Protein AF-A0A652K521-F1 (afdb_monomer)

Sequence (79 aa):
PGLHRGTMEVAGAGDAWLRLPGGTRGFVWVNGFCLGRYWSTGPQEALFVPGPVLREGANEVWVLELEGDAGTGPVLDPV

Structure (mmCIF, N/CA/C/O backbone):
data_AF-A0A652K521-F1
#
_entry.id   AF-A0A652K521-F1
#
loop_
_atom_site.group_PDB
_atom_site.id
_atom_site.type_symbol
_atom_site.label_atom_id
_atom_site.label_alt_id
_atom_site.label_comp_id
_atom_site.label_asym_id
_atom_site.label_entity_id
_atom_site.label_seq_id
_atom_site.pdbx_PDB_ins_code
_atom_site.Cartn_x
_atom_site.Cartn_y
_atom_site.Cartn_z
_atom_site.occupancy
_atom_site.B_iso_or_equiv
_atom_site.auth_seq_id
_atom_site.auth_comp_id
_atom_site.auth_asym_id
_atom_site.auth_atom_id
_atom_site.pdbx_PDB_model_num
ATOM 1 N N . PRO A 1 1 ? 0.761 -8.766 -14.276 1.00 91.25 1 PRO A N 1
ATOM 2 C CA . PRO A 1 1 ? -0.126 -7.583 -14.347 1.00 91.25 1 PRO A CA 1
ATOM 3 C C . PRO A 1 1 ? -1.559 -7.951 -13.975 1.00 91.25 1 PRO A C 1
ATOM 5 O O . PRO A 1 1 ? -2.056 -8.988 -14.413 1.00 91.25 1 PRO A O 1
ATOM 8 N N . GLY A 1 2 ? -2.212 -7.117 -13.177 1.00 94.81 2 GLY A N 1
ATOM 9 C CA . GLY A 1 2 ? -3.550 -7.400 -12.683 1.00 94.81 2 GLY A CA 1
ATOM 10 C C . GLY A 1 2 ? -3.989 -6.437 -11.593 1.00 94.81 2 GLY A C 1
ATOM 11 O O . GLY A 1 2 ? -3.194 -5.668 -11.055 1.00 94.81 2 GLY A O 1
ATOM 12 N N . LEU A 1 3 ? -5.282 -6.485 -11.283 1.00 96.06 3 LEU A N 1
ATOM 13 C CA . LEU A 1 3 ? -5.850 -5.828 -10.116 1.00 96.06 3 LEU A CA 1
ATOM 14 C C . LEU A 1 3 ? -6.006 -6.868 -9.006 1.00 96.06 3 LEU A C 1
ATOM 16 O O . LEU A 1 3 ? -6.736 -7.847 -9.161 1.00 96.06 3 LEU A O 1
ATOM 20 N N . HIS A 1 4 ? -5.324 -6.639 -7.894 1.00 95.06 4 HIS A N 1
ATOM 21 C CA . HIS A 1 4 ? -5.265 -7.529 -6.745 1.00 95.06 4 HIS A CA 1
ATOM 22 C C . HIS A 1 4 ? -5.972 -6.873 -5.561 1.00 95.06 4 HIS A C 1
ATOM 24 O O . HIS A 1 4 ? -5.847 -5.666 -5.353 1.00 95.06 4 HIS A O 1
ATOM 30 N N . ARG A 1 5 ? -6.702 -7.673 -4.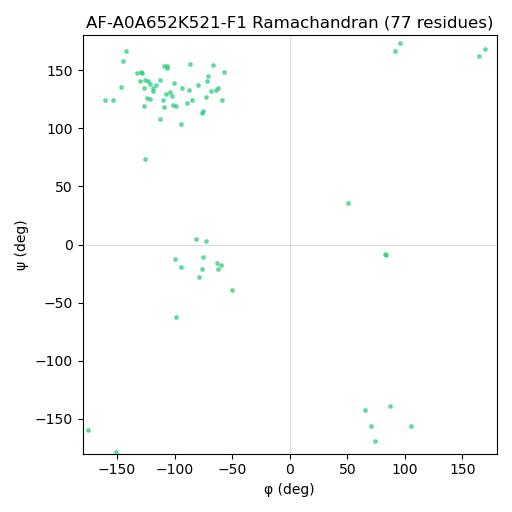782 1.00 95.81 5 ARG A N 1
ATOM 31 C CA . ARG A 1 5 ? -7.387 -7.249 -3.557 1.00 95.81 5 ARG A CA 1
ATOM 32 C C . ARG A 1 5 ? -6.882 -8.081 -2.388 1.00 95.81 5 ARG A C 1
ATOM 34 O O . ARG A 1 5 ? -6.751 -9.296 -2.519 1.00 95.81 5 ARG A O 1
ATOM 41 N N . GLY A 1 6 ? -6.658 -7.437 -1.253 1.00 94.38 6 GLY A N 1
ATOM 42 C CA . GLY A 1 6 ? -6.287 -8.084 -0.003 1.00 94.38 6 GLY A CA 1
ATOM 43 C C . GLY A 1 6 ? -6.769 -7.297 1.208 1.00 94.38 6 GLY A C 1
ATOM 44 O O . GLY A 1 6 ? -7.416 -6.254 1.082 1.00 94.38 6 GLY A O 1
ATOM 45 N N . THR A 1 7 ? -6.440 -7.809 2.387 1.00 95.00 7 THR A N 1
ATOM 46 C CA . THR A 1 7 ? -6.707 -7.157 3.669 1.00 95.00 7 THR A CA 1
ATOM 47 C C . THR A 1 7 ? -5.459 -7.179 4.540 1.00 95.00 7 THR A C 1
ATOM 49 O O . THR A 1 7 ? -4.692 -8.138 4.480 1.00 95.00 7 THR A O 1
ATOM 52 N N . MET A 1 8 ? -5.279 -6.154 5.368 1.00 92.25 8 MET A N 1
ATOM 53 C CA . MET A 1 8 ? -4.211 -6.075 6.368 1.00 92.25 8 MET A CA 1
ATOM 54 C C . MET A 1 8 ? -4.790 -5.708 7.735 1.00 92.25 8 MET A C 1
ATOM 56 O O . MET A 1 8 ? -5.692 -4.875 7.819 1.00 92.25 8 MET A O 1
ATOM 60 N N . GLU A 1 9 ? -4.271 -6.327 8.791 1.00 93.19 9 GLU A N 1
ATOM 61 C CA . GLU A 1 9 ? -4.627 -5.995 10.172 1.00 93.19 9 GLU A CA 1
ATOM 62 C C . GLU A 1 9 ? -3.727 -4.871 10.686 1.00 93.19 9 GLU A C 1
ATOM 64 O O . GLU A 1 9 ? -2.507 -4.922 10.521 1.00 93.19 9 GLU A O 1
ATOM 69 N N . VAL A 1 10 ? -4.325 -3.862 11.318 1.00 93.62 10 VAL A N 1
ATOM 70 C CA . VAL A 1 10 ? -3.613 -2.717 11.896 1.00 93.62 10 VAL A CA 1
ATOM 71 C C . VAL A 1 10 ? -3.972 -2.595 13.370 1.00 93.62 10 VAL A C 1
ATOM 73 O O . VAL A 1 10 ? -5.146 -2.517 13.729 1.00 93.62 10 VAL A O 1
ATOM 76 N N . ALA A 1 11 ? -2.951 -2.561 1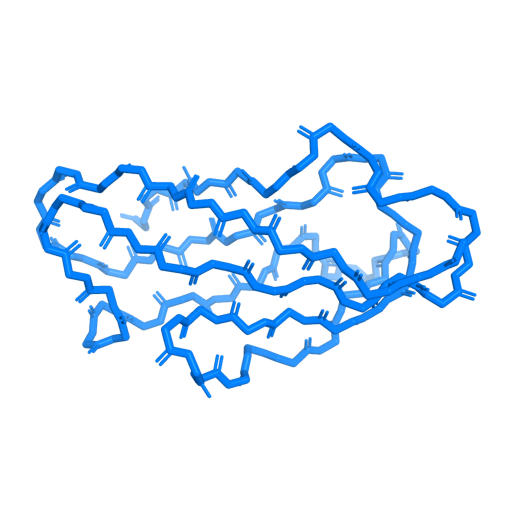4.224 1.00 88.00 11 ALA A N 1
ATOM 77 C CA . ALA A 1 11 ? -3.099 -2.347 15.657 1.00 88.00 11 ALA A CA 1
ATOM 78 C C . ALA A 1 11 ? -2.557 -0.960 1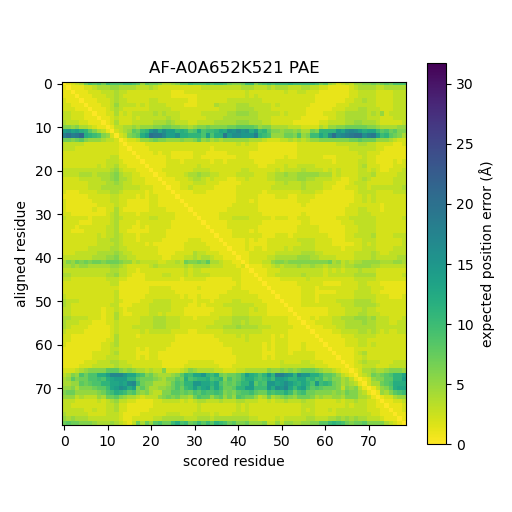6.029 1.00 88.00 11 ALA A C 1
ATOM 80 O O . ALA A 1 11 ? -1.366 -0.696 15.871 1.00 88.00 11 ALA A O 1
ATOM 81 N N . GLY A 1 12 ? -3.428 -0.094 16.550 1.00 77.69 12 GLY A N 1
ATOM 82 C CA . GLY A 1 12 ? -3.082 1.273 16.941 1.00 77.69 12 GLY A CA 1
ATOM 83 C C . GLY A 1 12 ? -3.282 2.319 15.840 1.00 77.69 12 GLY A C 1
ATOM 84 O O . GLY A 1 12 ? -3.506 2.006 14.673 1.00 77.69 12 GLY A O 1
ATOM 85 N N . ALA A 1 13 ? -3.241 3.587 16.249 1.00 67.75 13 ALA A N 1
ATOM 86 C CA . ALA A 1 13 ? -3.417 4.736 15.370 1.00 67.75 13 ALA A CA 1
ATOM 87 C C . ALA A 1 13 ? -2.060 5.352 15.013 1.00 67.75 13 ALA A C 1
ATOM 89 O O . ALA A 1 13 ? -1.208 5.517 15.885 1.00 67.75 13 ALA A O 1
ATOM 90 N N . GLY A 1 14 ? -1.882 5.741 13.754 1.00 90.62 14 GLY A N 1
ATOM 91 C CA . GLY A 1 14 ? -0.691 6.454 13.315 1.00 90.62 14 GLY A CA 1
ATOM 92 C C . GLY A 1 14 ? -0.544 6.462 11.806 1.00 90.62 14 GLY A C 1
ATOM 93 O O . GLY A 1 14 ? -1.181 5.679 11.101 1.00 90.62 14 GLY A O 1
ATOM 94 N N . ASP A 1 15 ? 0.289 7.373 11.326 1.00 96.31 15 ASP A N 1
ATOM 95 C CA . ASP A 1 15 ? 0.763 7.335 9.953 1.00 96.31 15 ASP A CA 1
ATOM 96 C C . ASP A 1 15 ? 1.666 6.108 9.741 1.00 96.31 15 ASP A C 1
ATOM 98 O O . ASP A 1 15 ? 2.291 5.602 10.678 1.00 96.31 15 ASP A O 1
ATOM 102 N N . ALA A 1 16 ? 1.749 5.633 8.501 1.00 96.56 16 ALA A N 1
ATOM 103 C CA . ALA A 1 16 ? 2.588 4.497 8.133 1.00 96.56 16 ALA A CA 1
ATOM 104 C C . ALA A 1 16 ? 3.244 4.692 6.759 1.00 96.56 16 ALA A C 1
ATOM 106 O O . ALA A 1 16 ? 2.846 5.540 5.959 1.00 96.56 16 ALA A O 1
ATOM 107 N N . TRP A 1 17 ? 4.225 3.852 6.460 1.00 97.44 17 TRP A N 1
ATOM 108 C CA . TRP A 1 17 ? 4.805 3.652 5.142 1.00 97.44 17 TRP A CA 1
ATOM 109 C C . TRP A 1 17 ? 4.356 2.301 4.591 1.00 97.44 17 TRP A C 1
ATOM 111 O O . TRP A 1 17 ? 4.485 1.279 5.255 1.00 97.44 17 TRP A O 1
ATOM 121 N N . LEU A 1 18 ? 3.844 2.280 3.362 1.00 96.69 18 LEU A N 1
ATOM 122 C CA . LEU A 1 18 ? 3.472 1.063 2.648 1.00 96.69 18 LEU A CA 1
ATOM 123 C C . LEU A 1 18 ? 4.549 0.702 1.625 1.00 96.69 18 LEU A C 1
ATOM 125 O O . LEU A 1 18 ? 4.810 1.466 0.692 1.00 96.69 18 LEU A O 1
ATOM 129 N N . ARG A 1 19 ? 5.142 -0.484 1.773 1.00 95.94 19 ARG A N 1
ATOM 130 C CA . ARG A 1 19 ? 6.103 -1.083 0.836 1.00 95.94 19 ARG A CA 1
ATOM 131 C C . ARG A 1 19 ? 5.448 -2.225 0.060 1.00 95.94 19 ARG A C 1
ATOM 133 O O . ARG A 1 19 ? 4.549 -2.894 0.561 1.00 95.94 19 ARG A O 1
ATOM 140 N N . LEU A 1 20 ? 5.926 -2.469 -1.159 1.00 94.69 20 LEU A N 1
ATOM 141 C CA . LEU A 1 20 ? 5.449 -3.547 -2.042 1.00 94.69 20 LEU A CA 1
ATOM 142 C C . LEU A 1 20 ? 6.636 -4.412 -2.484 1.00 94.69 20 LEU A C 1
ATOM 144 O O . LEU A 1 20 ? 7.115 -4.277 -3.613 1.00 94.69 20 LEU A O 1
ATOM 148 N N . PRO A 1 21 ? 7.183 -5.256 -1.591 1.00 93.25 21 PRO A N 1
ATOM 149 C CA . PRO A 1 21 ? 8.308 -6.119 -1.928 1.00 93.25 21 PRO A CA 1
ATOM 150 C 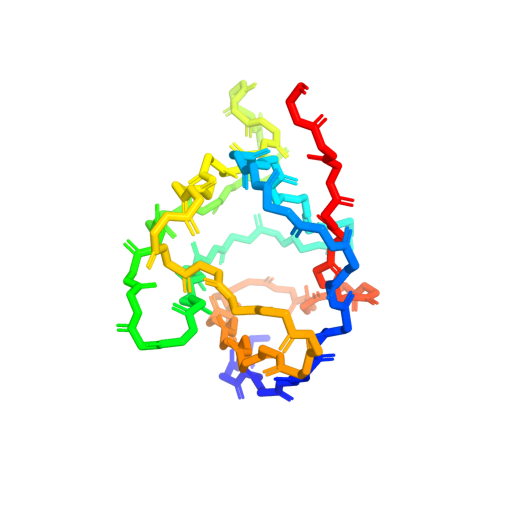C . PRO A 1 21 ? 7.950 -7.054 -3.090 1.00 93.25 21 PRO A C 1
ATOM 152 O O . PRO A 1 21 ? 6.974 -7.799 -3.039 1.00 93.25 21 PRO A O 1
ATOM 155 N N . GLY A 1 22 ? 8.764 -7.008 -4.144 1.00 91.50 22 GLY A N 1
ATOM 156 C CA . GLY A 1 22 ? 8.561 -7.792 -5.364 1.00 91.50 22 GLY A CA 1
ATOM 157 C C . GLY A 1 22 ? 7.597 -7.171 -6.381 1.00 91.50 22 GLY A C 1
ATOM 158 O O . GLY A 1 22 ? 7.547 -7.664 -7.503 1.00 91.50 22 GLY A O 1
ATOM 159 N N . GLY A 1 23 ? 6.891 -6.089 -6.033 1.00 93.75 23 GLY A N 1
ATOM 160 C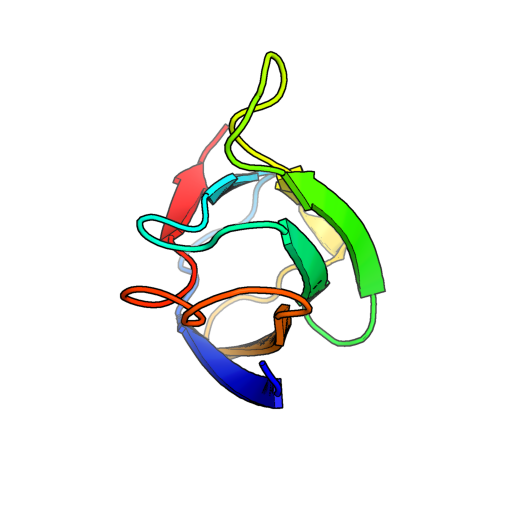 CA . GLY A 1 23 ? 6.100 -5.318 -6.992 1.00 93.75 23 GLY A CA 1
ATOM 161 C C . GLY A 1 23 ? 6.997 -4.541 -7.957 1.00 93.75 23 GLY A C 1
ATOM 162 O O . GLY A 1 23 ? 8.049 -4.031 -7.565 1.00 93.75 23 GLY A O 1
ATOM 163 N N . THR A 1 24 ? 6.574 -4.408 -9.216 1.00 95.38 24 THR A N 1
ATOM 164 C CA . THR A 1 24 ? 7.355 -3.697 -10.241 1.00 95.38 24 THR A CA 1
ATOM 165 C C . THR A 1 24 ? 6.867 -2.270 -10.434 1.00 95.38 24 THR A C 1
ATOM 167 O O . THR A 1 24 ? 7.626 -1.329 -10.192 1.00 95.38 24 THR A O 1
ATOM 170 N N . ARG A 1 25 ? 5.619 -2.062 -10.870 1.00 95.88 25 ARG A N 1
ATOM 171 C CA . ARG A 1 25 ? 5.112 -0.715 -11.154 1.00 95.88 25 ARG A CA 1
ATOM 172 C C . ARG A 1 25 ? 3.595 -0.677 -11.176 1.00 95.88 25 ARG A C 1
ATOM 174 O O . ARG A 1 25 ? 2.961 -1.287 -12.028 1.00 95.88 25 ARG A O 1
ATOM 181 N N . GLY A 1 26 ? 3.005 0.186 -10.362 1.00 96.69 26 GLY A N 1
ATOM 182 C CA . GLY A 1 26 ? 1.556 0.186 -10.248 1.00 96.69 26 GLY A CA 1
ATOM 183 C C . GLY A 1 26 ? 0.980 1.279 -9.372 1.00 96.69 26 GLY A C 1
ATOM 184 O O . GLY A 1 26 ? 1.633 2.290 -9.115 1.00 96.69 26 GLY A O 1
ATOM 185 N N . PHE A 1 27 ? -0.251 1.063 -8.917 1.00 98.06 27 PHE A N 1
ATOM 186 C CA . PHE A 1 27 ? -0.976 1.955 -8.011 1.00 98.06 27 PHE A CA 1
ATOM 187 C C . PHE A 1 27 ? -1.536 1.188 -6.818 1.00 98.06 27 PHE A C 1
ATOM 189 O O . PHE A 1 27 ? -1.904 0.021 -6.959 1.00 98.06 27 PHE A O 1
ATOM 196 N N . VAL A 1 28 ? -1.631 1.855 -5.665 1.00 98.06 28 VAL A N 1
ATOM 197 C CA . VAL A 1 28 ? -2.194 1.268 -4.442 1.00 98.06 28 VAL A CA 1
ATOM 198 C C . VAL A 1 28 ? -3.315 2.121 -3.874 1.00 98.06 28 VAL A C 1
ATOM 200 O O . VAL A 1 28 ? -3.231 3.351 -3.845 1.00 98.06 28 VAL A O 1
ATOM 203 N N . TRP A 1 29 ? -4.343 1.444 -3.371 1.00 98.50 29 TRP A N 1
ATOM 204 C CA . TRP A 1 29 ? -5.405 2.034 -2.572 1.00 98.50 29 TRP A CA 1
ATOM 205 C C . TRP A 1 29 ? -5.495 1.337 -1.227 1.00 98.50 29 TRP A C 1
ATOM 207 O O . TRP A 1 29 ? -5.415 0.112 -1.164 1.00 98.50 29 TRP A O 1
ATOM 217 N N . VAL A 1 30 ? -5.744 2.111 -0.175 1.00 98.00 30 VAL A N 1
ATOM 218 C CA . VAL A 1 30 ? -6.080 1.600 1.156 1.00 98.00 30 VAL A CA 1
ATOM 219 C C . VAL A 1 30 ? -7.439 2.160 1.539 1.00 98.00 30 VAL A C 1
ATOM 221 O O . VAL A 1 30 ? -7.650 3.368 1.475 1.00 98.00 30 VAL A O 1
ATOM 224 N N . ASN A 1 31 ? -8.386 1.290 1.891 1.00 97.44 31 ASN A N 1
ATOM 225 C CA . ASN A 1 31 ? -9.751 1.669 2.270 1.00 97.44 31 ASN A CA 1
ATOM 226 C C . ASN A 1 31 ? -10.446 2.614 1.263 1.00 97.44 31 ASN A C 1
ATOM 228 O O . ASN A 1 31 ? -11.203 3.504 1.651 1.00 97.44 31 ASN A O 1
ATOM 232 N N . GLY A 1 32 ? -10.174 2.429 -0.034 1.00 97.88 32 GLY A N 1
ATOM 233 C CA . GLY A 1 32 ? -10.692 3.260 -1.128 1.00 97.88 32 GLY A CA 1
ATOM 234 C C . GLY A 1 32 ? -9.920 4.564 -1.383 1.00 97.88 32 GLY A C 1
ATOM 235 O O . GLY A 1 32 ? -10.158 5.218 -2.397 1.00 97.88 32 GLY A O 1
ATOM 236 N N . PHE A 1 33 ? -8.965 4.933 -0.527 1.00 98.31 33 PHE A N 1
ATOM 237 C CA . PHE A 1 33 ? -8.099 6.095 -0.725 1.00 98.31 33 PHE A CA 1
ATOM 238 C C . PHE A 1 33 ? -6.892 5.732 -1.599 1.00 98.31 33 PHE A C 1
ATOM 240 O O . PHE A 1 33 ? -6.147 4.809 -1.277 1.00 98.31 33 PHE A O 1
ATOM 247 N N . CYS A 1 34 ? -6.689 6.461 -2.699 1.00 98.44 34 CYS A N 1
ATOM 248 C CA . CYS A 1 34 ? -5.560 6.253 -3.610 1.00 98.44 34 CYS A CA 1
ATOM 249 C C . CYS A 1 34 ? -4.271 6.828 -3.013 1.00 98.44 34 CYS A C 1
ATOM 251 O O . CYS A 1 34 ? -4.131 8.046 -2.914 1.00 98.44 34 CYS A O 1
ATOM 253 N N . LEU A 1 35 ? -3.316 5.964 -2.669 1.00 98.19 35 LEU A N 1
ATOM 254 C CA . LEU A 1 35 ? -1.991 6.372 -2.186 1.00 98.19 35 LEU A CA 1
ATOM 255 C C . LEU A 1 35 ? -1.083 6.864 -3.319 1.00 98.19 35 LEU A C 1
ATOM 257 O O . LEU A 1 35 ? -0.116 7.585 -3.087 1.00 98.19 35 LEU A O 1
ATOM 261 N N . GLY A 1 36 ? -1.401 6.478 -4.554 1.00 98.06 36 GLY A N 1
ATOM 262 C CA . GLY A 1 36 ? -0.664 6.865 -5.745 1.00 98.06 36 GLY A CA 1
ATOM 263 C C . GLY A 1 36 ? 0.199 5.738 -6.298 1.00 98.06 36 GLY A C 1
ATOM 264 O O . GLY A 1 36 ? -0.100 4.554 -6.134 1.00 98.06 36 GLY A O 1
ATOM 265 N N . ARG A 1 37 ? 1.234 6.136 -7.040 1.00 97.19 37 ARG A N 1
ATOM 266 C CA . ARG A 1 37 ? 2.044 5.247 -7.874 1.00 97.19 37 ARG A CA 1
ATOM 267 C C . ARG A 1 37 ? 3.273 4.737 -7.128 1.00 97.19 37 ARG A C 1
ATOM 269 O O . ARG A 1 37 ? 4.018 5.549 -6.592 1.00 97.19 37 ARG A O 1
ATOM 276 N N . TYR A 1 38 ? 3.548 3.438 -7.221 1.00 96.06 38 TYR A N 1
ATOM 277 C CA . TYR A 1 38 ? 4.849 2.858 -6.870 1.00 96.06 38 TYR A CA 1
ATOM 278 C C . TYR A 1 38 ? 5.628 2.463 -8.128 1.00 96.06 38 TYR A C 1
ATOM 280 O O . TYR A 1 38 ? 5.045 2.170 -9.178 1.00 96.06 38 TYR A O 1
ATOM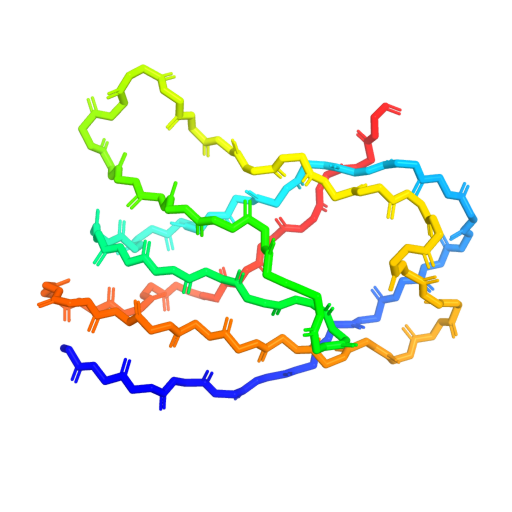 288 N N . TRP A 1 39 ? 6.955 2.450 -8.023 1.00 95.81 39 TRP A N 1
ATOM 289 C CA . TRP A 1 39 ? 7.839 1.911 -9.052 1.00 95.81 39 TRP A CA 1
ATOM 290 C C . TRP A 1 39 ? 9.145 1.440 -8.412 1.00 95.81 39 TRP A C 1
ATOM 292 O O . TRP A 1 39 ? 9.833 2.229 -7.768 1.00 95.81 39 TRP A O 1
ATOM 302 N N . SER A 1 40 ? 9.500 0.173 -8.619 1.00 94.00 40 SER A N 1
ATOM 303 C CA . SER A 1 40 ? 10.701 -0.459 -8.060 1.00 94.00 40 SER A CA 1
ATOM 304 C C . SER A 1 40 ? 12.022 0.197 -8.476 1.00 94.00 40 SER A C 1
ATOM 306 O O . SER A 1 40 ? 13.028 0.010 -7.800 1.00 94.00 40 SER A O 1
ATOM 308 N N . THR A 1 41 ? 12.031 1.007 -9.540 1.00 95.19 41 THR A N 1
ATOM 309 C CA . THR A 1 41 ? 13.202 1.795 -9.962 1.00 95.19 41 THR A CA 1
ATOM 310 C C . THR A 1 41 ? 13.648 2.828 -8.914 1.00 95.19 41 THR A C 1
ATOM 312 O O . THR A 1 41 ? 14.798 3.262 -8.947 1.00 95.19 41 THR A O 1
ATOM 315 N N . GLY A 1 42 ? 12.774 3.233 -7.985 1.00 92.88 42 GLY A N 1
ATOM 316 C CA . GLY A 1 42 ? 13.081 4.261 -6.985 1.00 92.88 42 GLY A CA 1
ATOM 317 C C . GLY A 1 42 ? 13.113 5.691 -7.563 1.00 92.88 42 GLY A C 1
ATOM 318 O O . GLY A 1 42 ? 12.658 5.916 -8.689 1.00 92.88 42 GLY A O 1
ATOM 319 N N . PRO A 1 43 ? 13.592 6.700 -6.802 1.00 96.31 43 PRO A N 1
ATOM 320 C CA . PRO A 1 43 ? 14.158 6.615 -5.446 1.00 96.31 43 PRO A CA 1
ATOM 321 C C . PRO A 1 43 ? 13.107 6.418 -4.342 1.00 96.31 43 PRO A C 1
ATOM 323 O O . PRO A 1 43 ? 13.453 6.158 -3.197 1.00 96.31 43 PRO A O 1
ATOM 326 N N . GLN A 1 44 ? 11.822 6.565 -4.664 1.00 96.38 44 GLN A N 1
ATOM 327 C CA . GLN A 1 44 ? 10.744 6.318 -3.716 1.00 96.38 44 GLN A CA 1
ATOM 328 C C . GLN A 1 44 ? 10.541 4.808 -3.528 1.00 96.38 44 GLN A C 1
ATOM 330 O O . GLN A 1 44 ? 10.128 4.123 -4.459 1.00 96.38 44 GLN A O 1
ATOM 335 N N . GLU A 1 45 ? 10.794 4.304 -2.320 1.00 94.62 45 GLU A N 1
ATOM 336 C CA . GLU A 1 45 ? 10.656 2.875 -1.986 1.00 94.62 45 GLU A CA 1
ATOM 337 C C . GLU A 1 45 ? 9.352 2.525 -1.250 1.00 94.62 45 GLU A C 1
ATOM 339 O O . GLU A 1 45 ? 9.018 1.348 -1.107 1.00 94.62 45 GLU A O 1
ATOM 344 N N . ALA A 1 46 ? 8.623 3.535 -0.770 1.00 97.31 46 ALA A N 1
ATOM 345 C CA . ALA A 1 46 ? 7.391 3.372 -0.006 1.00 97.31 46 ALA A CA 1
ATOM 346 C C . ALA A 1 46 ? 6.375 4.483 -0.315 1.00 97.31 46 ALA A C 1
ATOM 348 O O . ALA A 1 46 ? 6.731 5.578 -0.762 1.00 97.31 46 ALA A O 1
ATOM 349 N N . LEU A 1 47 ? 5.099 4.205 -0.060 1.00 98.06 47 LEU A N 1
ATOM 350 C CA . LEU A 1 47 ? 4.004 5.170 -0.134 1.00 98.06 47 LEU A CA 1
ATOM 351 C C . LEU A 1 47 ? 3.592 5.580 1.278 1.00 98.06 47 LEU A C 1
ATOM 353 O O . LEU A 1 47 ? 3.379 4.723 2.127 1.00 98.06 47 LEU A O 1
ATOM 357 N N . PHE A 1 48 ? 3.465 6.879 1.531 1.00 98.12 48 PHE A N 1
ATOM 358 C CA . PHE A 1 48 ? 2.939 7.364 2.803 1.00 98.12 48 PHE A CA 1
ATOM 359 C C . PHE A 1 48 ? 1.452 7.020 2.925 1.00 98.12 48 PHE A C 1
ATOM 361 O O . PHE A 1 48 ? 0.678 7.286 2.002 1.00 98.12 48 PHE A O 1
ATOM 368 N N . VAL A 1 49 ? 1.056 6.466 4.066 1.00 97.88 49 VAL A N 1
ATOM 369 C CA . VAL A 1 49 ? -0.328 6.163 4.423 1.00 97.88 49 VAL A CA 1
ATOM 370 C C . VAL A 1 49 ? -0.731 7.076 5.577 1.00 97.88 49 VAL A C 1
ATOM 372 O O . VAL A 1 49 ? -0.273 6.862 6.700 1.00 97.88 49 VAL A O 1
ATOM 375 N N . PRO A 1 50 ? -1.586 8.083 5.333 1.00 97.12 50 PRO A N 1
ATOM 376 C CA . PRO A 1 50 ? -2.088 8.928 6.405 1.00 97.12 50 PRO A CA 1
ATOM 377 C C . PRO A 1 50 ? -2.893 8.097 7.408 1.00 97.12 50 PRO A C 1
ATOM 379 O O . PRO A 1 50 ? -3.780 7.342 7.010 1.00 97.12 50 PRO A O 1
ATOM 382 N N . GLY A 1 51 ? -2.666 8.292 8.702 1.00 96.56 51 GLY A N 1
ATOM 38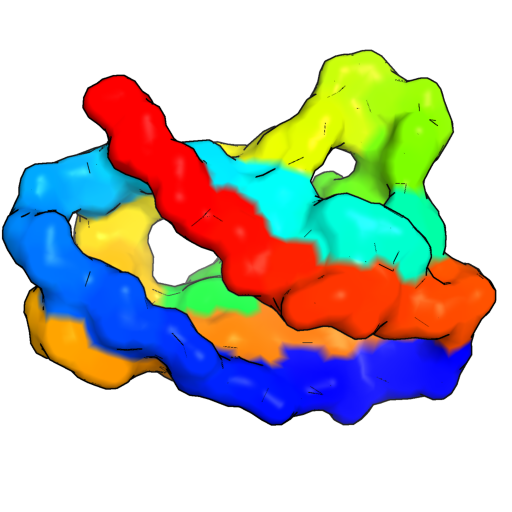3 C CA . GLY A 1 51 ? -3.392 7.617 9.775 1.00 96.56 51 GLY A CA 1
ATOM 384 C C . GLY A 1 51 ? -4.921 7.682 9.640 1.00 96.56 51 GLY A C 1
ATOM 385 O O . GLY A 1 51 ? -5.565 6.658 9.843 1.00 96.56 51 GLY A O 1
ATOM 386 N N . PRO A 1 52 ? -5.535 8.804 9.201 1.00 96.06 52 PRO A N 1
ATOM 387 C CA 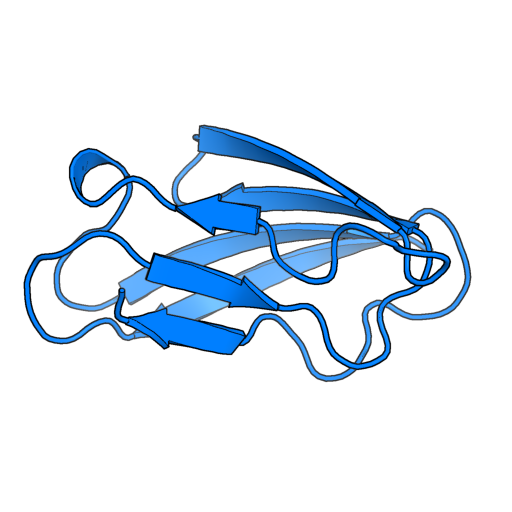. PRO A 1 52 ? -6.982 8.869 8.961 1.00 96.06 52 PRO A CA 1
ATOM 388 C C . PRO A 1 52 ? -7.515 7.938 7.858 1.00 96.06 52 PRO A C 1
ATOM 390 O O . PRO A 1 52 ? -8.725 7.733 7.766 1.00 96.06 52 PRO A O 1
ATOM 393 N N . VAL A 1 53 ? -6.644 7.405 6.993 1.00 96.88 53 VAL A N 1
ATOM 394 C CA . VAL A 1 53 ? -7.004 6.394 5.984 1.00 96.88 53 VAL A CA 1
ATOM 395 C C . VAL A 1 53 ? -7.107 5.005 6.617 1.00 96.88 53 VAL A C 1
ATOM 397 O O . VAL A 1 53 ? -7.865 4.169 6.123 1.00 96.88 53 VAL A O 1
ATOM 400 N N . LEU A 1 54 ? -6.371 4.755 7.702 1.00 96.19 54 LEU A N 1
ATOM 401 C CA . LEU A 1 54 ? -6.323 3.479 8.407 1.00 96.19 54 LEU A CA 1
ATOM 402 C C . LEU A 1 54 ? -7.440 3.367 9.452 1.00 96.19 54 LEU A C 1
ATOM 404 O O . LEU A 1 54 ? -7.973 4.351 9.964 1.00 96.19 54 LEU A O 1
ATOM 408 N N . ARG A 1 55 ? -7.803 2.127 9.759 1.00 94.75 55 ARG A N 1
ATOM 409 C CA . ARG A 1 55 ? -8.764 1.746 10.796 1.00 94.75 55 ARG A CA 1
ATOM 410 C C . ARG A 1 55 ? -8.114 0.702 11.690 1.00 94.75 55 ARG A C 1
ATOM 412 O O . ARG A 1 55 ? -7.327 -0.103 11.204 1.00 94.75 55 ARG A O 1
ATOM 419 N N . GLU A 1 56 ? -8.454 0.690 12.971 1.00 94.19 56 GLU A N 1
ATOM 420 C CA . GLU A 1 56 ? -8.063 -0.418 13.843 1.00 94.19 56 GLU A CA 1
ATOM 421 C C . GLU A 1 56 ? -8.729 -1.719 13.360 1.00 94.19 56 GLU A C 1
ATOM 423 O O . GLU A 1 56 ? -9.922 -1.733 13.041 1.00 94.19 56 GLU A O 1
ATOM 428 N N . GLY A 1 57 ? -7.948 -2.795 13.267 1.00 94.94 57 GLY A N 1
ATOM 429 C CA . GLY A 1 57 ? -8.362 -4.078 12.701 1.00 94.94 57 GLY A CA 1
ATOM 430 C C . GLY A 1 57 ? -8.170 -4.165 11.182 1.00 94.94 57 GLY A C 1
ATOM 431 O O . GLY A 1 57 ? -7.156 -3.714 10.640 1.00 94.94 57 GLY A O 1
ATOM 432 N N . ALA A 1 58 ? -9.142 -4.759 10.487 1.00 95.50 58 ALA A N 1
ATOM 433 C CA . ALA A 1 58 ? -9.043 -5.072 9.064 1.00 95.50 58 ALA A CA 1
ATOM 434 C C . ALA A 1 58 ? -9.148 -3.829 8.158 1.00 95.50 58 ALA A C 1
ATOM 436 O O . ALA A 1 58 ? -10.132 -3.085 8.179 1.00 95.50 58 ALA A O 1
ATOM 437 N N . ASN A 1 59 ? -8.161 -3.661 7.280 1.00 95.94 59 ASN A N 1
ATOM 438 C CA . ASN A 1 59 ? -8.095 -2.619 6.259 1.00 95.94 59 ASN A CA 1
ATOM 439 C C . ASN A 1 59 ? -8.047 -3.255 4.873 1.00 95.94 59 ASN A C 1
ATOM 441 O O . ASN A 1 59 ? -7.283 -4.189 4.644 1.00 95.94 59 ASN A O 1
ATOM 445 N N . GLU A 1 60 ? -8.838 -2.741 3.935 1.00 97.62 60 GLU A N 1
ATOM 446 C CA . GLU A 1 60 ? -8.822 -3.207 2.550 1.00 97.62 60 GLU A CA 1
ATOM 447 C C . GLU A 1 60 ? -7.650 -2.588 1.791 1.00 97.62 60 GLU A C 1
ATOM 449 O O . GLU A 1 60 ? -7.418 -1.381 1.886 1.00 97.62 60 GLU A O 1
ATOM 454 N N . VAL A 1 61 ? -6.965 -3.397 0.981 1.00 97.38 61 VAL A N 1
ATOM 455 C CA . VAL A 1 61 ? -5.914 -2.932 0.076 1.00 97.38 61 VAL A CA 1
ATOM 456 C C . VAL A 1 61 ? -6.192 -3.408 -1.341 1.00 97.38 61 VAL A C 1
ATOM 458 O O . VAL A 1 61 ? -6.487 -4.583 -1.571 1.00 97.38 61 VAL A O 1
ATOM 461 N N . TRP A 1 62 ? -6.049 -2.496 -2.297 1.00 97.62 62 TRP A N 1
ATOM 462 C CA . TRP A 1 62 ? -6.027 -2.812 -3.720 1.00 97.62 62 TRP A CA 1
ATOM 463 C C . TRP A 1 62 ? -4.674 -2.455 -4.314 1.00 97.62 62 TRP A C 1
ATOM 465 O O . TRP A 1 62 ? -4.149 -1.375 -4.046 1.00 97.62 62 TRP A O 1
ATOM 475 N N . VAL A 1 63 ? -4.141 -3.336 -5.157 1.00 97.31 63 VAL A N 1
ATOM 476 C CA . VAL A 1 63 ? -2.901 -3.117 -5.907 1.00 97.31 63 VAL A CA 1
ATOM 477 C C . VAL A 1 63 ? -3.181 -3.359 -7.381 1.00 97.31 63 VAL A C 1
ATOM 479 O O . VAL A 1 63 ? -3.570 -4.456 -7.774 1.00 97.31 63 VAL A O 1
ATOM 482 N N . LEU A 1 64 ? -2.985 -2.335 -8.203 1.00 97.38 64 LEU A N 1
ATOM 483 C CA . LEU A 1 64 ? -2.954 -2.474 -9.653 1.00 97.38 64 LEU A CA 1
ATOM 484 C C . LEU A 1 64 ? -1.498 -2.631 -10.087 1.00 97.38 64 LEU A C 1
ATOM 486 O O . LEU A 1 64 ? -0.788 -1.631 -10.134 1.00 97.38 64 LEU A O 1
ATOM 490 N N . GLU A 1 65 ? -1.074 -3.849 -10.420 1.00 96.44 65 GLU A N 1
ATOM 491 C CA . GLU A 1 65 ? 0.253 -4.136 -10.977 1.00 96.44 65 GLU A CA 1
ATOM 492 C C . GLU A 1 65 ? 0.206 -4.044 -12.505 1.00 96.44 65 GLU A C 1
ATOM 494 O O . GLU A 1 65 ? -0.563 -4.752 -13.167 1.00 96.44 65 GLU A O 1
ATOM 499 N N . LEU A 1 66 ? 1.035 -3.177 -13.080 1.00 96.62 66 LEU A N 1
ATOM 500 C CA . LEU A 1 66 ? 1.087 -2.936 -14.520 1.00 96.62 66 LEU A CA 1
ATOM 501 C C . LEU A 1 66 ? 2.168 -3.782 -15.200 1.00 96.62 66 LEU A C 1
ATOM 503 O O . LEU A 1 66 ? 2.098 -3.987 -16.411 1.00 96.62 66 LEU A O 1
ATOM 507 N N . GLU A 1 67 ? 3.146 -4.294 -14.452 1.00 94.12 67 GLU A N 1
ATOM 508 C CA . GLU A 1 67 ? 4.301 -5.001 -14.998 1.00 94.12 67 GLU A CA 1
ATOM 509 C C . GLU A 1 67 ? 4.788 -6.113 -14.058 1.00 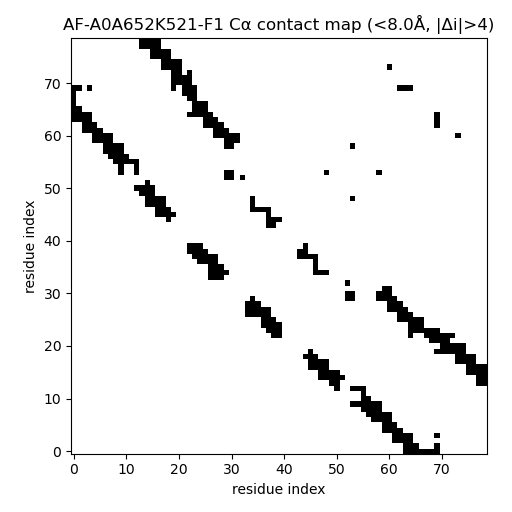94.12 67 GLU A C 1
ATOM 511 O O . GLU A 1 67 ? 4.901 -5.927 -12.860 1.00 94.12 67 GLU A O 1
ATOM 516 N N . GLY A 1 68 ? 5.091 -7.304 -14.574 1.00 83.94 68 GLY A N 1
ATOM 517 C CA . GLY A 1 68 ? 5.530 -8.403 -13.705 1.00 83.94 68 GLY A CA 1
ATOM 518 C C . GLY A 1 68 ? 4.439 -8.885 -12.736 1.00 83.94 68 GLY A C 1
ATOM 519 O O . GLY A 1 68 ? 3.268 -8.995 -13.125 1.00 83.94 68 GLY A O 1
ATOM 520 N N . ASP A 1 69 ? 4.840 -9.224 -11.511 1.00 76.62 69 ASP A N 1
ATOM 521 C CA . ASP A 1 69 ? 3.988 -9.791 -10.458 1.00 76.62 69 ASP A CA 1
ATOM 522 C C . ASP A 1 69 ? 3.743 -8.769 -9.336 1.00 76.62 69 ASP A C 1
ATOM 524 O O . ASP A 1 69 ? 4.570 -7.892 -9.101 1.00 76.62 69 ASP A O 1
ATOM 528 N N . ALA A 1 70 ? 2.625 -8.899 -8.621 1.00 71.81 70 ALA A N 1
ATOM 529 C CA . ALA A 1 70 ? 2.257 -8.036 -7.497 1.00 71.81 70 ALA A CA 1
ATOM 530 C C . ALA A 1 70 ? 3.093 -8.297 -6.223 1.00 71.81 70 ALA A C 1
ATOM 532 O O . ALA A 1 70 ? 2.862 -7.670 -5.187 1.00 71.81 70 ALA A O 1
ATOM 533 N N . GLY A 1 71 ? 4.071 -9.206 -6.299 1.00 81.62 71 GLY A N 1
ATOM 534 C CA . GLY A 1 71 ? 4.996 -9.531 -5.218 1.00 81.62 71 GLY A CA 1
ATOM 535 C C . GLY A 1 71 ? 4.339 -10.286 -4.062 1.00 81.62 71 GLY A C 1
ATOM 536 O O . GLY A 1 71 ? 3.306 -10.935 -4.215 1.00 81.62 71 GLY A O 1
ATOM 537 N N . THR A 1 72 ? 4.943 -10.197 -2.876 1.00 83.38 72 THR A N 1
ATOM 538 C CA . THR A 1 72 ? 4.478 -10.906 -1.665 1.00 83.38 72 THR A CA 1
ATOM 539 C C . THR A 1 72 ? 3.315 -10.190 -0.958 1.00 83.38 72 THR A C 1
ATOM 541 O O . THR A 1 72 ? 2.879 -10.619 0.108 1.00 83.38 72 THR A O 1
ATOM 544 N N . GLY A 1 73 ? 2.802 -9.106 -1.550 1.00 84.62 73 GLY A N 1
ATOM 545 C CA . GLY A 1 73 ? 1.760 -8.252 -0.982 1.00 84.62 73 GLY A CA 1
ATOM 546 C C . GLY A 1 73 ? 2.298 -7.016 -0.242 1.00 84.62 73 GLY A C 1
ATOM 547 O O . GLY A 1 73 ? 3.510 -6.851 -0.091 1.00 84.62 73 GLY A O 1
ATOM 548 N N . PRO A 1 74 ? 1.400 -6.108 0.182 1.00 92.19 74 PRO A N 1
ATOM 549 C CA . PRO A 1 74 ? 1.757 -4.865 0.860 1.00 92.19 74 PRO A CA 1
ATOM 550 C C . PRO A 1 74 ? 2.261 -5.115 2.288 1.00 92.19 74 PRO A C 1
ATOM 552 O O . PRO A 1 74 ? 1.705 -5.931 3.022 1.00 92.19 74 PRO A O 1
ATOM 555 N N . VAL A 1 75 ? 3.279 -4.358 2.695 1.00 94.06 75 VAL A N 1
ATOM 556 C CA . VAL A 1 75 ? 3.822 -4.330 4.061 1.00 94.06 75 VAL A CA 1
ATOM 557 C C . VAL A 1 75 ? 3.668 -2.919 4.614 1.00 94.06 75 VAL A C 1
ATOM 559 O O . VAL A 1 75 ? 4.004 -1.963 3.918 1.00 94.06 75 VAL A O 1
ATOM 562 N N . LEU A 1 76 ? 3.153 -2.793 5.839 1.00 94.19 76 LEU A N 1
ATOM 563 C CA . LEU A 1 76 ? 3.067 -1.523 6.556 1.00 94.19 76 LEU A CA 1
ATOM 564 C C . LEU A 1 76 ? 4.165 -1.420 7.613 1.00 94.19 76 LEU A C 1
ATOM 566 O O . LEU A 1 76 ? 4.253 -2.274 8.493 1.00 94.19 76 LEU A O 1
ATOM 570 N N . ASP A 1 77 ? 4.912 -0.326 7.564 1.00 93.56 77 ASP A N 1
ATOM 571 C CA . ASP A 1 77 ? 5.864 0.087 8.588 1.00 93.56 77 ASP A CA 1
ATOM 572 C C . ASP A 1 77 ? 5.307 1.341 9.290 1.00 93.56 77 ASP A C 1
ATOM 574 O O . ASP A 1 77 ? 5.002 2.318 8.604 1.00 93.56 77 ASP A O 1
ATOM 578 N N . PRO A 1 78 ? 5.135 1.364 10.622 1.00 92.12 78 PRO A N 1
ATOM 579 C CA . PRO A 1 78 ? 4.764 2.588 11.335 1.00 92.12 78 PRO A CA 1
ATOM 580 C C . PRO A 1 78 ? 5.773 3.721 11.089 1.00 92.12 78 PRO A C 1
ATOM 582 O O . PRO A 1 78 ? 6.963 3.452 10.898 1.00 92.12 78 PRO A O 1
ATOM 585 N N . VAL A 1 79 ? 5.303 4.974 11.096 1.00 89.38 79 VAL A N 1
ATOM 586 C CA . VAL A 1 79 ? 6.177 6.167 11.071 1.00 89.38 79 VAL A CA 1
ATOM 587 C C . VAL A 1 79 ? 6.919 6.345 12.392 1.00 89.38 79 VAL A C 1
ATOM 589 O O . VAL A 1 79 ? 6.289 6.164 13.459 1.00 89.38 79 VAL A O 1
#

pLDDT: mean 93.8, std 5.88, range [67.75, 98.5]

Solvent-accessible surface area (backbone atoms only — not comparable to full-atom values): 4439 Å² total; per-residue (Å²): 83,49,81,44,78,53,74,47,79,36,85,73,88,54,43,30,34,38,32,48,58,69,31,43,32,33,39,37,26,41,67,86,45,74,63,44,77,54,40,67,88,50,93,58,74,58,39,72,40,59,31,89,63,59,50,73,38,78,33,45,36,38,38,39,24,71,37,68,49,61,47,86,43,82,42,81,42,77,110

Radius of gyration: 11.62 Å; Cα contacts (8 Å, |Δi|>4): 200; chains: 1; bounding box: 25×20×32 Å

Mean predicted aligned error: 3.0 Å

Foldseek 3Di:
DDKDKDKDADADFAKKWKAQVPAAKWWKDKQNRTQGIDHPVDPDGTGIGGRVSDDHTIIMMIIDGPDDDSHPDMDIDGD

Nearest PDB structures (foldseek):
  3d3a-assembly1_A  TM=9.215E-01  e=1.082E-05  Bacteroides thetaiotaomicron VPI-5482
  6eon-assembly1_A  TM=9.143E-01  e=1.410E-05  Bacteroides thetaiotaomicron VPI-5482
  8fa5-assembly2_A  TM=8.736E-01  e=1.026E-05  Xanthomonas campestris pv. campestris
  8h25-assembly1_C  TM=8.229E-01  e=5.609E-05  Lacticaseibacillus casei
  4e8c-assembly1_B  TM=7.954E-01  e=6.237E-05  Streptococcus pneumoniae TIGR4

Secondary structure (DSSP, 8-state):
-EEEEEEEEE-S---EEEE-TT--EEEEEETTEEEEEEETTSS---EEE-GGG--SEEEEEEEEEEES--TT--EEEE-